Protein AF-A0A2D7GSE8-F1 (afdb_monomer)

Foldseek 3Di:
DDPVVLVVVCVVPLPDPDPVNVVVCVVDVVSVVVSVVSVVVVVVVVVVVPDDDDPPD

Radius of gyration: 15.12 Å; Cα contacts (8 Å, |Δi|>4): 26; chains: 1; bounding box: 38×18×43 Å

Sequence (57 aa):
MDDLEFRRRIYADPETSDSDLIAAANTDEKKRSFWHEQKQMDKKLKQALKVEVPDDL

pLDDT: mean 87.04, std 7.9, range [56.25, 93.56]

Structure (mmCIF, N/CA/C/O backbone):
data_AF-A0A2D7GSE8-F1
#
_entry.id   AF-A0A2D7GSE8-F1
#
loop_
_atom_site.group_PDB
_atom_site.id
_atom_site.type_symbol
_atom_site.label_atom_id
_atom_site.label_alt_id
_atom_site.label_comp_id
_atom_site.label_asym_id
_atom_site.label_entity_id
_atom_site.label_seq_id
_atom_site.pdbx_PDB_ins_code
_atom_sit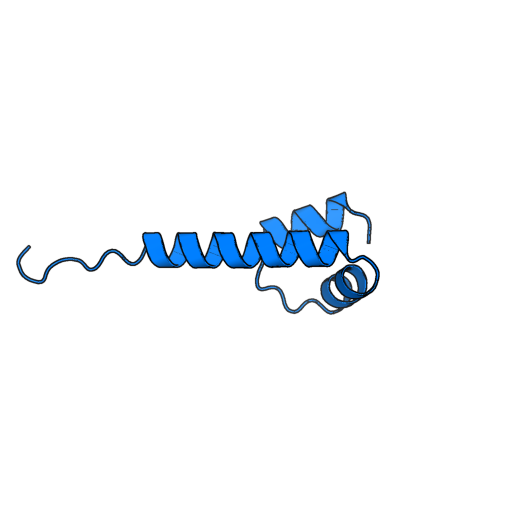e.Cartn_x
_atom_site.Cartn_y
_atom_site.Cartn_z
_atom_site.occupancy
_atom_site.B_iso_or_equiv
_atom_site.auth_seq_id
_atom_site.auth_comp_id
_atom_site.auth_asym_id
_atom_site.auth_atom_id
_atom_site.pdbx_PDB_model_num
ATOM 1 N N . MET A 1 1 ? 5.797 -2.394 -15.246 1.00 80.81 1 MET A N 1
ATOM 2 C CA . MET A 1 1 ? 4.875 -1.435 -14.611 1.00 80.81 1 MET A CA 1
ATOM 3 C C . MET A 1 1 ? 5.635 -0.168 -14.267 1.00 80.81 1 MET A C 1
ATOM 5 O O . MET A 1 1 ? 6.626 -0.237 -13.538 1.00 8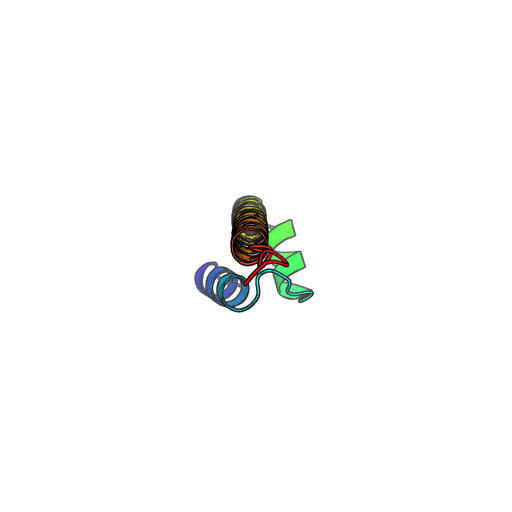0.81 1 MET A O 1
ATOM 9 N N . ASP A 1 2 ? 5.184 0.959 -14.804 1.00 87.44 2 ASP A N 1
ATOM 10 C CA . ASP A 1 2 ? 5.732 2.277 -14.490 1.00 87.44 2 ASP A CA 1
ATOM 11 C C . ASP A 1 2 ? 5.435 2.688 -13.044 1.00 87.44 2 ASP A C 1
ATOM 13 O O . ASP A 1 2 ? 4.439 2.279 -12.444 1.00 87.44 2 ASP A O 1
ATOM 17 N N . ASP A 1 3 ? 6.286 3.541 -12.478 1.00 86.94 3 ASP A N 1
ATOM 18 C CA . ASP A 1 3 ? 6.147 4.028 -11.102 1.00 86.94 3 ASP A CA 1
ATOM 19 C C . ASP A 1 3 ? 4.826 4.756 -10.845 1.00 86.94 3 ASP A C 1
ATOM 21 O O . ASP A 1 3 ? 4.228 4.604 -9.779 1.00 86.94 3 ASP A O 1
ATOM 25 N N . LEU A 1 4 ? 4.345 5.527 -11.823 1.00 90.31 4 LEU A N 1
ATOM 26 C CA . LEU A 1 4 ? 3.075 6.241 -11.705 1.00 90.31 4 LEU A CA 1
ATOM 27 C C . LEU A 1 4 ? 1.892 5.269 -11.622 1.00 90.31 4 LEU A C 1
ATOM 29 O O . LEU A 1 4 ? 0.991 5.461 -10.806 1.00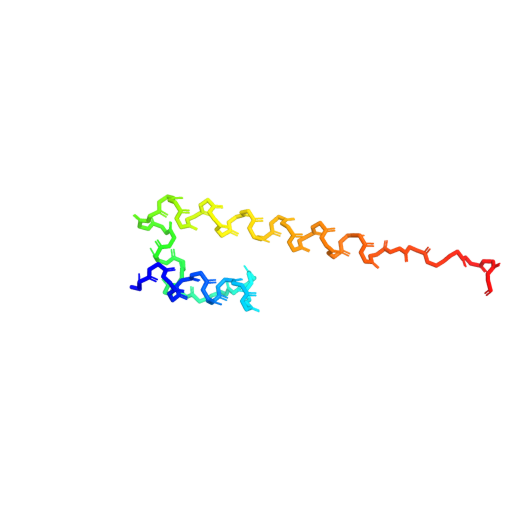 90.31 4 LEU A O 1
ATOM 33 N N . GLU A 1 5 ? 1.909 4.217 -12.441 1.00 90.19 5 GLU A N 1
ATOM 34 C CA . GLU A 1 5 ? 0.864 3.195 -12.451 1.00 90.19 5 GLU A CA 1
ATOM 35 C C . GLU A 1 5 ? 0.876 2.387 -11.150 1.00 90.19 5 GLU A C 1
ATOM 37 O O . GLU A 1 5 ? -0.176 2.211 -10.532 1.00 90.19 5 GLU A O 1
ATOM 42 N N . PHE A 1 6 ? 2.067 1.995 -10.681 1.00 91.44 6 PHE A N 1
ATOM 43 C CA . PHE A 1 6 ? 2.250 1.315 -9.400 1.00 91.44 6 PHE A CA 1
ATOM 44 C C . PHE A 1 6 ? 1.640 2.131 -8.258 1.00 91.44 6 PHE A C 1
ATOM 46 O O . PHE A 1 6 ? 0.770 1.650 -7.535 1.00 91.44 6 PHE A O 1
ATOM 53 N N . ARG A 1 7 ? 2.028 3.407 -8.138 1.00 91.06 7 ARG A N 1
ATOM 54 C CA . ARG A 1 7 ? 1.517 4.296 -7.085 1.00 91.06 7 ARG A CA 1
ATOM 55 C C . ARG A 1 7 ? 0.009 4.465 -7.165 1.00 91.06 7 ARG A C 1
ATOM 57 O O . ARG A 1 7 ? -0.658 4.392 -6.139 1.00 91.06 7 ARG A O 1
ATOM 64 N N . ARG A 1 8 ? -0.537 4.662 -8.368 1.00 91.94 8 ARG A N 1
ATOM 65 C CA . ARG A 1 8 ? -1.981 4.828 -8.566 1.00 91.94 8 ARG A CA 1
ATOM 66 C C . ARG A 1 8 ? -2.761 3.611 -8.074 1.00 91.94 8 ARG A C 1
ATOM 68 O O . ARG A 1 8 ? -3.774 3.791 -7.406 1.00 91.94 8 ARG A O 1
ATOM 75 N N . ARG A 1 9 ? -2.285 2.400 -8.379 1.00 91.44 9 ARG A N 1
ATOM 76 C CA . ARG A 1 9 ? -2.921 1.163 -7.911 1.00 91.44 9 ARG A CA 1
ATOM 77 C C . ARG A 1 9 ? -2.810 1.009 -6.395 1.00 91.44 9 ARG A C 1
ATOM 79 O O . ARG A 1 9 ? -3.826 0.764 -5.762 1.00 91.44 9 ARG A O 1
ATOM 86 N N . ILE A 1 10 ? -1.632 1.243 -5.810 1.00 92.31 10 ILE A N 1
ATOM 87 C CA . ILE A 1 10 ? -1.440 1.158 -4.351 1.00 92.31 10 ILE A CA 1
ATOM 88 C C 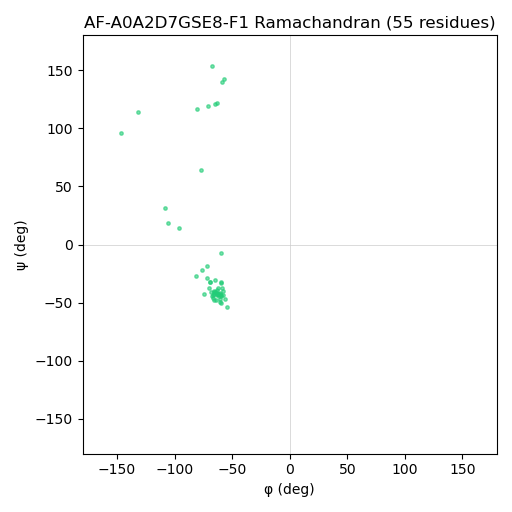. ILE A 1 10 ? -2.303 2.173 -3.589 1.00 92.31 10 ILE A C 1
ATOM 90 O O . ILE A 1 10 ? -2.811 1.851 -2.522 1.00 92.31 10 ILE A O 1
ATOM 94 N N . TYR A 1 11 ? -2.490 3.389 -4.108 1.00 90.81 11 TYR A N 1
ATOM 95 C CA . TYR A 1 11 ? -3.382 4.364 -3.471 1.00 90.81 11 TYR A CA 1
ATOM 96 C C . TYR A 1 11 ? -4.858 3.973 -3.554 1.00 90.81 11 TYR A C 1
ATOM 98 O O . TYR A 1 11 ? -5.623 4.326 -2.662 1.00 90.81 11 TYR A O 1
ATOM 106 N N . ALA A 1 12 ? -5.263 3.289 -4.626 1.00 90.75 12 ALA A N 1
ATOM 107 C CA . ALA A 1 12 ? -6.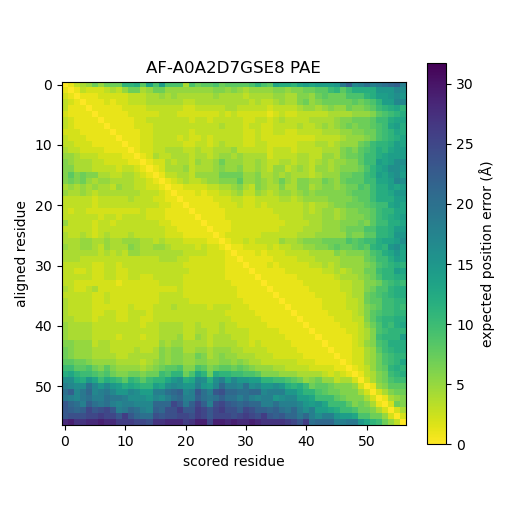629 2.804 -4.774 1.00 90.75 12 ALA A CA 1
ATOM 108 C C . ALA A 1 12 ? -6.894 1.589 -3.876 1.00 90.75 12 ALA A C 1
ATOM 110 O O . ALA A 1 12 ? -7.945 1.514 -3.246 1.00 90.75 12 ALA A O 1
ATOM 111 N N . ASP A 1 13 ? -5.938 0.662 -3.815 1.00 88.62 13 ASP A N 1
ATOM 112 C CA . ASP A 1 13 ? -6.007 -0.535 -2.988 1.00 88.62 13 ASP A CA 1
ATOM 113 C C . ASP A 1 13 ? -4.610 -0.934 -2.471 1.00 88.62 13 ASP A C 1
ATOM 115 O O . ASP A 1 13 ? -3.848 -1.625 -3.162 1.00 88.62 13 ASP A O 1
ATOM 119 N N . PRO A 1 14 ? -4.245 -0.520 -1.245 1.00 86.94 14 PRO A N 1
ATOM 120 C CA . PRO A 1 14 ? -2.969 -0.894 -0.653 1.00 86.94 14 PRO A CA 1
ATOM 121 C C . PRO A 1 14 ? -2.927 -2.368 -0.227 1.00 86.94 14 PRO A C 1
ATOM 123 O O . PRO A 1 14 ? -1.831 -2.896 -0.062 1.00 86.94 14 PRO A O 1
ATOM 126 N N . GLU A 1 15 ? -4.060 -3.058 -0.071 1.00 86.56 15 GLU A N 1
ATOM 127 C CA . GLU A 1 15 ? -4.150 -4.474 0.341 1.00 86.56 15 GLU A CA 1
ATOM 128 C C . GLU A 1 15 ? -4.293 -5.426 -0.861 1.00 86.56 15 GLU A C 1
ATOM 130 O O . GLU A 1 15 ? -4.594 -6.611 -0.711 1.00 86.56 15 GLU A O 1
ATOM 135 N N . THR A 1 16 ? -4.021 -4.923 -2.063 1.00 87.88 16 THR A N 1
ATOM 136 C CA . THR A 1 16 ? -4.096 -5.690 -3.303 1.00 87.88 16 THR A CA 1
ATOM 137 C C . THR A 1 16 ? -3.201 -6.938 -3.295 1.00 87.88 16 THR A C 1
ATOM 139 O O . THR A 1 16 ? -2.078 -6.939 -2.783 1.00 87.88 16 THR A O 1
ATOM 142 N N . SER A 1 17 ? -3.709 -8.019 -3.890 1.00 87.38 17 SER A N 1
ATOM 143 C CA . SER A 1 17 ? -3.001 -9.297 -4.082 1.00 87.38 17 SER A CA 1
ATOM 144 C C . SER A 1 17 ? -2.556 -9.505 -5.535 1.00 87.38 17 SER A C 1
ATOM 146 O O . SER A 1 17 ? -2.306 -10.631 -5.961 1.00 87.38 17 SER A O 1
ATOM 148 N N . ASP A 1 18 ? -2.495 -8.421 -6.310 1.00 89.75 18 ASP A N 1
ATOM 149 C CA . ASP A 1 18 ? -2.101 -8.435 -7.715 1.00 89.75 18 ASP A CA 1
ATOM 150 C C . ASP A 1 18 ? -0.640 -8.901 -7.868 1.00 89.75 18 ASP A C 1
ATOM 152 O O . ASP A 1 18 ? 0.298 -8.305 -7.324 1.00 89.75 18 ASP A O 1
ATOM 156 N N . SER A 1 19 ? -0.449 -9.982 -8.625 1.00 89.94 19 SER A N 1
ATOM 157 C CA . SER A 1 19 ? 0.859 -10.580 -8.892 1.00 89.94 19 SER A CA 1
ATOM 158 C C . SER A 1 19 ? 1.825 -9.621 -9.585 1.00 89.94 19 SER A C 1
ATOM 160 O O . SER A 1 19 ? 3.025 -9.673 -9.309 1.00 89.94 19 SER A O 1
ATOM 162 N N . ASP A 1 20 ? 1.330 -8.721 -10.438 1.00 89.56 20 ASP A N 1
ATOM 163 C CA . ASP A 1 20 ? 2.160 -7.747 -11.146 1.00 89.56 20 ASP A CA 1
ATOM 164 C C . ASP A 1 20 ? 2.717 -6.686 -10.191 1.00 89.56 20 ASP A C 1
ATOM 166 O O . ASP A 1 20 ? 3.881 -6.290 -10.300 1.00 89.56 20 ASP A O 1
ATOM 170 N N . LEU A 1 21 ? 1.919 -6.260 -9.205 1.00 88.81 21 LEU A N 1
ATOM 171 C CA . LEU A 1 21 ? 2.370 -5.339 -8.157 1.00 88.81 21 LEU A CA 1
ATOM 172 C C . LEU A 1 21 ? 3.389 -6.008 -7.235 1.00 88.81 21 LEU A C 1
ATOM 174 O O . LEU A 1 21 ? 4.410 -5.404 -6.903 1.00 88.81 21 LEU A O 1
ATOM 178 N N . ILE A 1 22 ? 3.167 -7.275 -6.884 1.00 90.75 22 ILE A N 1
ATOM 179 C CA . ILE A 1 22 ? 4.122 -8.070 -6.101 1.00 90.75 22 ILE A CA 1
ATOM 180 C C . ILE A 1 22 ? 5.454 -8.203 -6.847 1.00 90.75 22 ILE A C 1
ATOM 182 O O . ILE A 1 22 ? 6.511 -7.946 -6.269 1.00 90.75 22 ILE A O 1
ATOM 186 N N . ALA A 1 23 ? 5.426 -8.535 -8.138 1.00 92.38 23 ALA A N 1
ATOM 187 C CA . ALA A 1 23 ? 6.630 -8.632 -8.959 1.00 92.38 23 ALA A CA 1
ATOM 188 C C . ALA A 1 23 ? 7.365 -7.284 -9.074 1.00 92.38 23 ALA A C 1
ATOM 190 O O . ALA A 1 23 ? 8.589 -7.226 -8.924 1.00 92.38 23 ALA A O 1
ATOM 191 N N . ALA A 1 24 ? 6.628 -6.187 -9.278 1.00 90.81 24 ALA A N 1
ATOM 192 C CA . ALA A 1 24 ? 7.196 -4.843 -9.353 1.00 90.81 24 ALA A CA 1
ATOM 193 C C . ALA A 1 24 ? 7.845 -4.405 -8.028 1.00 90.81 24 ALA A C 1
ATOM 1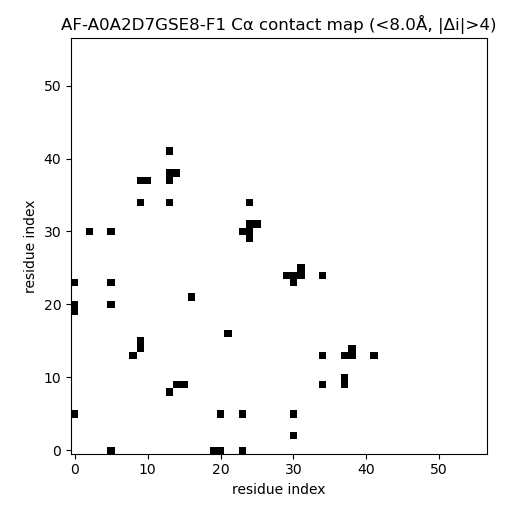95 O O . ALA A 1 24 ? 8.941 -3.845 -8.041 1.00 90.81 24 ALA A O 1
ATOM 196 N N . ALA A 1 25 ? 7.216 -4.705 -6.889 1.00 90.75 25 ALA A N 1
ATOM 197 C CA . ALA A 1 25 ? 7.770 -4.431 -5.565 1.00 90.75 25 ALA A CA 1
ATOM 198 C C . ALA A 1 25 ? 8.978 -5.319 -5.227 1.00 90.75 25 ALA A C 1
ATOM 200 O O . ALA A 1 25 ? 9.895 -4.879 -4.542 1.00 90.75 25 ALA A O 1
ATOM 201 N N . ASN A 1 26 ? 9.016 -6.559 -5.719 1.00 90.38 26 ASN A N 1
ATOM 202 C CA . ASN A 1 26 ? 10.177 -7.435 -5.541 1.00 90.38 26 ASN A CA 1
ATOM 203 C C . ASN A 1 26 ? 11.378 -7.001 -6.388 1.00 90.38 26 ASN A C 1
ATOM 205 O O . ASN A 1 26 ? 12.518 -7.229 -5.993 1.00 90.38 26 ASN A O 1
ATOM 209 N N . THR A 1 27 ? 11.123 -6.369 -7.533 1.00 91.12 27 THR A N 1
ATOM 210 C CA . THR A 1 27 ? 12.171 -5.892 -8.445 1.00 91.12 27 THR A CA 1
ATOM 211 C C . THR A 1 27 ? 12.760 -4.552 -7.994 1.00 91.12 27 THR A C 1
ATOM 213 O O . THR A 1 27 ? 13.919 -4.267 -8.285 1.00 91.12 27 THR A O 1
ATOM 216 N N . ASP A 1 28 ? 11.991 -3.731 -7.272 1.00 91.00 28 ASP A N 1
ATOM 217 C CA . ASP A 1 28 ? 12.411 -2.400 -6.831 1.00 91.00 28 ASP A CA 1
ATOM 218 C C . ASP A 1 28 ? 12.119 -2.174 -5.341 1.00 91.00 28 ASP A C 1
ATOM 220 O O . ASP A 1 28 ? 10.972 -2.063 -4.897 1.00 91.00 28 ASP A O 1
ATOM 224 N N . GLU A 1 29 ? 13.188 -2.038 -4.559 1.00 92.06 29 GLU A N 1
ATOM 225 C CA . GLU A 1 29 ? 13.102 -1.781 -3.125 1.00 92.06 29 GLU A CA 1
ATOM 226 C C . GLU A 1 29 ? 12.360 -0.478 -2.791 1.00 92.06 29 GLU A C 1
ATOM 228 O O . GLU A 1 29 ? 11.646 -0.425 -1.787 1.00 92.06 29 GLU A O 1
ATOM 233 N N . LYS A 1 30 ? 12.444 0.555 -3.641 1.00 91.06 30 LYS A N 1
ATOM 234 C CA . LYS A 1 30 ? 11.711 1.810 -3.416 1.00 91.06 30 LYS A CA 1
ATOM 235 C C . LYS A 1 30 ? 10.206 1.588 -3.513 1.00 91.06 30 LYS A C 1
ATOM 237 O O . LYS A 1 30 ? 9.457 2.123 -2.696 1.00 91.06 30 LYS A O 1
ATOM 242 N N . LYS A 1 31 ? 9.764 0.767 -4.473 1.00 91.12 31 LYS A N 1
ATOM 243 C CA . LYS A 1 31 ? 8.350 0.383 -4.634 1.00 91.12 31 LYS A CA 1
ATOM 244 C C . LYS A 1 31 ? 7.874 -0.444 -3.447 1.00 91.12 31 LYS A C 1
ATOM 246 O O . LYS A 1 31 ? 6.786 -0.192 -2.931 1.00 91.12 31 LYS A O 1
ATOM 251 N N . ARG A 1 32 ? 8.716 -1.361 -2.958 1.00 91.94 32 ARG A N 1
ATOM 252 C CA . ARG A 1 32 ? 8.444 -2.147 -1.746 1.00 91.94 32 ARG A CA 1
ATOM 253 C C . ARG A 1 32 ? 8.277 -1.266 -0.510 1.00 91.94 32 ARG A C 1
ATOM 255 O O . ARG A 1 32 ? 7.295 -1.426 0.210 1.00 91.94 32 ARG A O 1
ATOM 262 N N . SER A 1 33 ? 9.208 -0.335 -0.281 1.00 93.31 33 SER A N 1
ATOM 263 C CA . SER A 1 33 ? 9.151 0.599 0.851 1.00 93.31 33 SER A CA 1
ATOM 264 C C . SER A 1 33 ? 7.886 1.446 0.794 1.00 93.31 33 SER A C 1
ATOM 266 O O . SER A 1 33 ? 7.114 1.456 1.749 1.00 93.31 33 SER A O 1
ATOM 268 N N . PHE A 1 34 ? 7.618 2.062 -0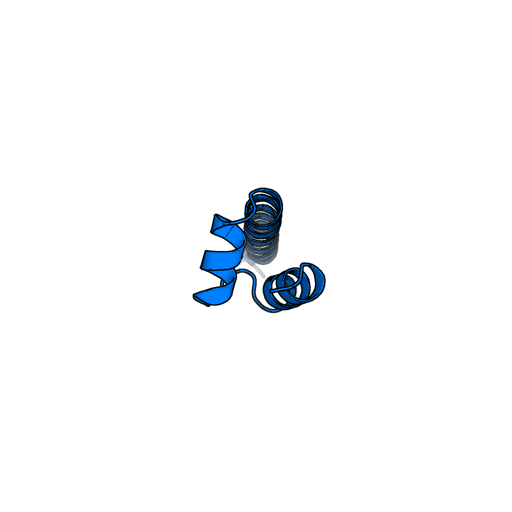.361 1.00 92.81 34 PHE A N 1
ATOM 269 C CA . PHE A 1 34 ? 6.423 2.873 -0.566 1.00 92.81 34 PHE A CA 1
ATOM 270 C C . PHE A 1 34 ? 5.137 2.087 -0.281 1.00 92.81 34 PHE A C 1
ATOM 272 O O . PHE A 1 34 ? 4.260 2.564 0.436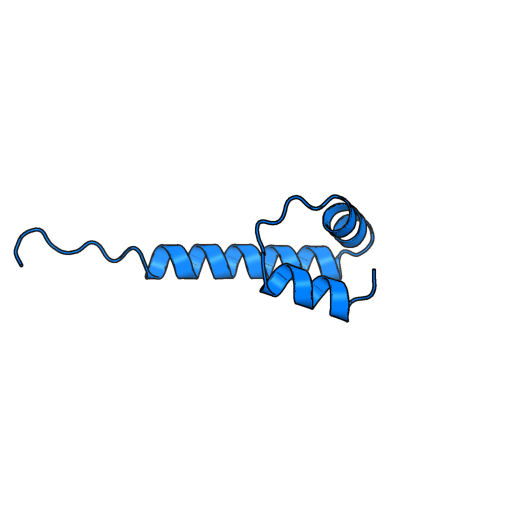 1.00 92.81 34 PHE A O 1
ATOM 279 N N . TRP A 1 35 ? 5.020 0.868 -0.812 1.00 93.25 35 TRP A N 1
ATOM 280 C CA . TRP A 1 35 ? 3.836 0.040 -0.594 1.00 93.25 35 TRP A CA 1
ATOM 281 C C . TRP A 1 35 ? 3.653 -0.315 0.885 1.00 93.25 35 TRP A C 1
ATOM 283 O O . TRP A 1 35 ? 2.551 -0.213 1.426 1.00 93.25 35 TRP A O 1
ATOM 293 N N . HIS A 1 36 ? 4.739 -0.669 1.568 1.00 92.56 36 HIS A N 1
ATOM 294 C CA . HIS A 1 36 ? 4.706 -0.954 2.995 1.00 92.56 36 HIS A CA 1
ATOM 295 C C . HIS A 1 36 ? 4.277 0.268 3.825 1.00 92.56 36 HIS A C 1
ATOM 297 O O . HIS A 1 36 ? 3.442 0.135 4.721 1.00 92.56 36 HIS A O 1
ATOM 303 N N . GLU A 1 37 ? 4.778 1.463 3.505 1.00 93.56 37 GLU A N 1
ATOM 304 C CA . GLU A 1 37 ? 4.356 2.711 4.151 1.00 93.56 37 GLU A CA 1
ATOM 305 C C . GLU A 1 37 ? 2.859 2.985 3.950 1.00 93.56 37 GLU A C 1
ATOM 307 O O . GLU A 1 37 ? 2.168 3.328 4.912 1.00 93.56 37 GLU A O 1
ATOM 312 N N . GLN A 1 38 ? 2.330 2.756 2.742 1.00 93.19 38 GLN A N 1
ATOM 313 C CA . GLN A 1 38 ? 0.895 2.909 2.477 1.00 93.19 38 GLN A CA 1
ATOM 314 C C . GLN A 1 38 ? 0.044 1.932 3.292 1.00 93.19 38 GLN A C 1
ATOM 316 O O . GLN A 1 38 ? -0.936 2.348 3.909 1.00 93.19 38 GLN A O 1
ATOM 321 N N . LYS A 1 39 ? 0.450 0.659 3.393 1.00 91.62 39 LYS A N 1
ATOM 322 C CA . LYS A 1 39 ? -0.234 -0.325 4.253 1.00 91.62 39 LYS A CA 1
ATOM 323 C C . LYS A 1 39 ? -0.228 0.086 5.724 1.00 91.62 39 LYS A C 1
ATOM 325 O O . LYS A 1 39 ? -1.235 -0.046 6.419 1.00 91.62 39 LYS A O 1
ATOM 330 N N . GLN A 1 40 ? 0.900 0.593 6.221 1.00 92.38 40 GLN A N 1
ATOM 331 C CA . GLN A 1 40 ? 0.984 1.067 7.602 1.00 92.38 40 GLN A CA 1
ATOM 332 C C . GLN A 1 40 ? 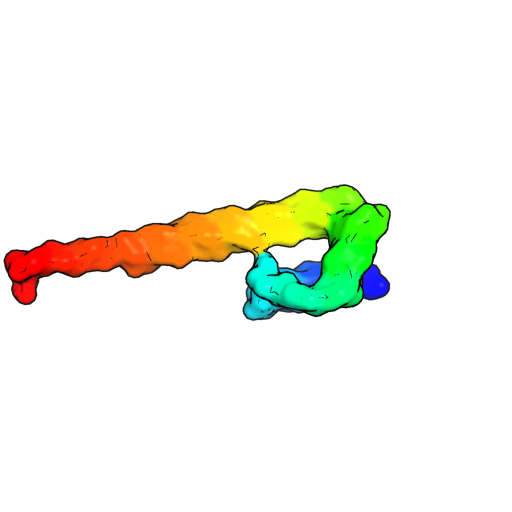0.085 2.277 7.852 1.00 92.38 40 GLN A C 1
ATOM 334 O O . GLN A 1 40 ? -0.544 2.356 8.908 1.00 92.38 40 GLN A O 1
ATOM 339 N N . MET A 1 41 ? 0.023 3.213 6.905 1.00 90.62 41 MET A N 1
ATOM 340 C CA . MET A 1 41 ? -0.856 4.374 6.995 1.00 90.62 41 MET A CA 1
ATOM 341 C C . MET A 1 41 ? -2.327 3.954 7.002 1.00 90.62 41 MET A C 1
ATOM 343 O O . MET A 1 41 ? -3.064 4.379 7.888 1.00 90.62 41 MET A O 1
ATOM 347 N N . ASP A 1 42 ? -2.732 3.070 6.090 1.00 90.00 42 ASP A N 1
ATOM 348 C CA . ASP A 1 42 ? -4.093 2.530 6.026 1.00 90.00 42 ASP A CA 1
ATOM 349 C C . ASP A 1 42 ? -4.487 1.823 7.333 1.00 90.00 42 ASP A C 1
ATOM 351 O O . ASP A 1 42 ? -5.549 2.081 7.900 1.00 90.00 42 ASP A O 1
ATOM 355 N N . LYS A 1 43 ? -3.582 1.015 7.900 1.00 89.50 43 LYS A N 1
ATOM 356 C CA . LYS A 1 43 ? -3.800 0.372 9.202 1.00 89.50 43 LYS A CA 1
ATOM 357 C C . LYS A 1 43 ? -3.981 1.390 10.331 1.00 89.50 43 LYS A C 1
ATOM 359 O O . LYS A 1 43 ? -4.880 1.223 11.154 1.00 89.50 43 LYS A O 1
ATOM 364 N N . LYS A 1 44 ? -3.149 2.437 10.378 1.00 89.12 44 LYS A N 1
ATOM 365 C CA . LYS A 1 44 ? -3.279 3.522 11.366 1.00 89.12 44 LYS A CA 1
ATOM 366 C C . LYS A 1 44 ? -4.595 4.276 11.194 1.00 89.12 44 LYS A C 1
ATOM 368 O O . LYS A 1 44 ? -5.231 4.598 12.190 1.00 89.12 44 LYS A O 1
ATOM 373 N N . LEU A 1 45 ? -5.023 4.511 9.956 1.00 87.56 45 LEU A N 1
ATOM 374 C CA . LEU A 1 45 ? -6.286 5.174 9.648 1.00 87.56 45 LEU A CA 1
ATOM 375 C C . LEU A 1 45 ? -7.477 4.322 10.105 1.00 87.56 45 LEU A C 1
ATOM 377 O O . LEU A 1 45 ? -8.328 4.806 10.842 1.00 87.56 45 LEU A O 1
ATOM 381 N N . LYS A 1 46 ? -7.486 3.024 9.779 1.00 86.94 46 LYS A N 1
ATOM 382 C CA . LYS A 1 46 ? -8.484 2.058 10.270 1.00 86.94 46 LYS A CA 1
ATOM 383 C C . LYS A 1 46 ? -8.515 1.976 11.796 1.00 86.94 46 LYS A C 1
ATOM 385 O O . LYS A 1 46 ? -9.590 1.877 12.379 1.00 86.94 46 LYS A O 1
ATOM 390 N N . GLN A 1 47 ? -7.354 2.023 12.448 1.00 86.88 47 GLN A N 1
ATOM 391 C CA . GLN A 1 47 ? -7.267 2.051 13.907 1.00 86.88 47 GLN A CA 1
ATOM 392 C C . GLN A 1 47 ? -7.834 3.353 14.485 1.00 86.88 47 GLN A C 1
ATOM 394 O O . GLN A 1 47 ? -8.584 3.295 15.449 1.00 86.88 47 GLN A O 1
ATOM 399 N N . ALA A 1 48 ? -7.523 4.505 13.888 1.00 86.25 48 ALA A N 1
ATOM 400 C CA . ALA A 1 48 ? -8.060 5.795 14.313 1.00 86.25 48 ALA A CA 1
ATOM 401 C C . ALA A 1 48 ? -9.581 5.895 14.107 1.00 86.25 48 ALA A C 1
ATOM 403 O O . ALA A 1 48 ? -10.252 6.575 14.872 1.00 86.25 48 ALA A O 1
ATOM 404 N N . LEU A 1 49 ? -10.125 5.204 13.100 1.00 82.81 49 LEU A N 1
ATOM 405 C CA . LEU A 1 49 ? -11.568 5.100 12.862 1.00 82.81 49 LEU A CA 1
ATOM 406 C C . LEU A 1 49 ? -12.273 4.141 13.832 1.00 82.81 49 LEU A C 1
ATOM 408 O O . LEU A 1 49 ? -13.475 4.275 14.042 1.00 82.81 49 LEU A O 1
ATOM 412 N N . LYS A 1 50 ? -11.551 3.194 14.447 1.00 78.12 50 LYS A N 1
ATOM 413 C CA . LYS A 1 50 ? -12.050 2.387 15.571 1.00 78.12 50 LYS A CA 1
ATOM 414 C C . LYS A 1 50 ? -12.018 3.210 16.862 1.00 78.12 50 LYS A C 1
ATOM 416 O O . LYS A 1 50 ? -11.290 2.896 17.799 1.00 78.12 50 LYS A O 1
ATOM 421 N N . VAL A 1 51 ? -12.811 4.274 16.900 1.00 73.25 51 VAL A N 1
ATOM 422 C CA . VAL A 1 51 ? -13.182 4.908 18.164 1.00 73.25 51 VAL A CA 1
ATOM 423 C C . VAL A 1 51 ? -14.308 4.067 18.751 1.00 73.25 51 VAL A C 1
ATOM 425 O O . VAL A 1 51 ? -15.356 3.913 18.126 1.00 73.25 51 VAL A O 1
ATOM 428 N N . GLU A 1 52 ? -14.068 3.469 19.914 1.00 69.25 52 GLU A N 1
ATOM 429 C CA . GLU A 1 52 ? -15.116 2.780 20.663 1.00 69.25 52 GLU A CA 1
ATOM 430 C C . GLU A 1 52 ? -16.151 3.820 21.092 1.00 69.25 52 GLU A C 1
ATOM 432 O O . GLU A 1 52 ? -15.814 4.813 21.739 1.00 69.25 52 GLU A O 1
ATOM 437 N N . VAL A 1 53 ? -17.401 3.622 20.670 1.00 67.88 53 VAL A N 1
ATOM 438 C CA . VAL A 1 53 ? -18.519 4.418 21.174 1.00 67.88 53 VAL A CA 1
ATOM 439 C C . VAL A 1 53 ? -18.732 3.960 22.618 1.00 67.88 53 VAL A C 1
ATOM 441 O O . VAL A 1 53 ? -18.957 2.766 22.815 1.00 67.88 53 VAL A O 1
ATOM 444 N N . PRO A 1 54 ? -18.598 4.840 23.624 1.00 75.25 54 PRO A N 1
ATOM 445 C CA . PRO A 1 54 ? -18.840 4.456 25.007 1.00 75.25 54 PRO A CA 1
ATOM 446 C C . PRO A 1 54 ? -20.273 3.938 25.169 1.00 75.25 54 PRO A C 1
ATOM 448 O O . PRO A 1 54 ? -21.192 4.534 24.611 1.00 75.25 54 PRO A O 1
ATOM 451 N N . ASP A 1 55 ? -20.458 2.879 25.963 1.00 69.19 55 ASP A N 1
ATOM 452 C CA . ASP A 1 55 ? -21.766 2.267 26.273 1.00 69.19 55 ASP A CA 1
ATOM 453 C C . ASP A 1 55 ? -22.774 3.225 26.954 1.00 69.19 55 ASP A C 1
ATOM 455 O O . ASP A 1 55 ? -23.934 2.869 27.133 1.00 69.19 55 ASP A O 1
ATOM 459 N N . ASP A 1 56 ? -22.349 4.435 27.328 1.00 65.56 56 ASP A N 1
ATOM 460 C CA . ASP A 1 56 ? -23.114 5.406 28.125 1.00 65.56 56 ASP A CA 1
ATOM 461 C C . ASP A 1 56 ? -23.602 6.622 27.295 1.00 65.56 56 ASP A C 1
ATOM 463 O O . ASP A 1 56 ? -23.668 7.742 27.803 1.00 65.56 56 ASP A O 1
ATOM 467 N N . LEU A 1 57 ? -23.892 6.424 25.998 1.00 56.25 57 LEU A N 1
ATOM 468 C CA . LEU A 1 57 ? -24.486 7.433 25.097 1.00 56.25 57 LEU A CA 1
ATOM 469 C C . LEU A 1 57 ? -25.901 7.061 24.639 1.00 56.25 57 LEU A C 1
ATOM 471 O O . LEU A 1 57 ? -26.078 5.951 24.089 1.00 56.25 57 LEU A O 1
#

Secondary structure (DSSP, 8-state):
--HHHHHHHHHH-TT---HHHHHHHHH-HHHHHHHHHHHHHHHHHHHHH-PPPPTT-

Solvent-accessible surface area (backbone atoms only — not comparable to full-atom values): 3480 Å² total; per-residue (Å²): 135,55,71,68,58,52,51,56,48,42,74,76,42,55,84,63,84,53,66,67,60,52,51,50,26,74,74,30,68,68,52,36,52,52,48,52,51,48,40,52,48,52,52,51,50,56,51,67,68,62,64,81,78,67,96,88,117

Mean predicted aligned error: 5.98 Å